Protein AF-A0A167B5N6-F1 (afdb_monomer_lite)

Sequence (72 aa):
MAYKEAVNELSLELALKTAAAEGFQLLFSFEYAGNRPWPKDVVTDYITKYGSTAQYFKHNGKPFVSTFEGSD

Structure (mmCIF, N/CA/C/O backbone):
data_AF-A0A167B5N6-F1
#
_entry.id   AF-A0A167B5N6-F1
#
loop_
_atom_site.group_PDB
_atom_site.id
_atom_site.type_symbol
_atom_site.label_atom_id
_atom_site.label_alt_id
_atom_site.label_comp_id
_atom_site.label_asym_id
_atom_site.label_entity_id
_atom_site.label_seq_id
_atom_site.pdbx_PDB_ins_code
_atom_site.Cartn_x
_atom_site.Cartn_y
_atom_site.Cartn_z
_atom_site.occupancy
_atom_site.B_iso_or_equiv
_atom_site.auth_seq_id
_atom_site.auth_comp_id
_atom_site.auth_asym_id
_atom_site.auth_atom_id
_atom_site.pdbx_PDB_model_num
ATOM 1 N N . MET A 1 1 ? 1.700 6.280 -6.182 1.00 90.88 1 MET A N 1
ATOM 2 C CA . MET A 1 1 ? 3.080 5.935 -5.775 1.00 90.88 1 MET A CA 1
ATOM 3 C C . MET A 1 1 ? 3.789 5.377 -6.990 1.00 90.88 1 MET A C 1
ATOM 5 O O . MET A 1 1 ? 3.249 4.449 -7.591 1.00 90.88 1 MET A O 1
ATOM 9 N N . ALA A 1 2 ? 4.957 5.909 -7.339 1.00 91.19 2 ALA A N 1
ATOM 10 C CA . ALA A 1 2 ? 5.773 5.396 -8.437 1.00 91.19 2 ALA A CA 1
ATOM 11 C C . ALA A 1 2 ? 6.764 4.328 -7.950 1.00 91.19 2 ALA A C 1
ATOM 13 O O . ALA A 1 2 ? 7.160 4.305 -6.780 1.00 91.19 2 ALA A O 1
ATOM 14 N N . TYR A 1 3 ? 7.117 3.395 -8.833 1.00 91.69 3 TYR A N 1
ATOM 15 C CA . TYR A 1 3 ? 7.987 2.271 -8.496 1.00 91.69 3 TYR A CA 1
ATOM 16 C C . TYR A 1 3 ? 9.418 2.745 -8.185 1.00 91.69 3 TYR A C 1
ATOM 18 O O . TYR A 1 3 ? 9.948 3.613 -8.867 1.00 91.69 3 TYR A O 1
ATOM 26 N N . LYS A 1 4 ? 10.057 2.161 -7.158 1.00 90.44 4 LYS A N 1
ATOM 27 C CA . LYS A 1 4 ? 11.428 2.489 -6.695 1.00 90.44 4 LYS A CA 1
ATOM 28 C C . LYS A 1 4 ? 11.675 3.938 -6.249 1.00 90.44 4 LYS A C 1
ATOM 30 O O . LYS A 1 4 ? 12.830 4.321 -6.069 1.00 90.44 4 LYS A O 1
ATOM 35 N N . GLU A 1 5 ? 10.630 4.713 -5.982 1.00 91.00 5 GLU A N 1
ATOM 36 C CA . GLU A 1 5 ? 10.809 6.022 -5.356 1.00 91.00 5 GLU A CA 1
ATOM 37 C C . GLU A 1 5 ? 11.368 5.883 -3.938 1.00 91.00 5 GLU A C 1
ATOM 39 O O . GLU A 1 5 ? 10.789 5.204 -3.085 1.00 91.00 5 GLU A O 1
ATOM 44 N N . ALA A 1 6 ? 12.492 6.557 -3.676 1.00 91.69 6 ALA A N 1
ATOM 45 C CA . ALA A 1 6 ? 13.243 6.439 -2.423 1.00 91.69 6 ALA A CA 1
ATOM 46 C C . ALA A 1 6 ? 12.430 6.853 -1.184 1.00 91.69 6 ALA A C 1
ATOM 48 O O . ALA A 1 6 ? 12.734 6.440 -0.068 1.00 91.69 6 ALA A O 1
ATOM 49 N N . VAL A 1 7 ? 11.394 7.668 -1.382 1.00 92.88 7 VAL A N 1
ATOM 50 C CA . VAL A 1 7 ? 10.559 8.212 -0.308 1.00 92.88 7 VAL A CA 1
ATOM 51 C C . VAL A 1 7 ? 9.343 7.347 0.024 1.00 92.88 7 VAL A C 1
ATOM 53 O O . VAL A 1 7 ? 8.712 7.599 1.045 1.00 92.88 7 VAL A O 1
ATOM 56 N N . ASN A 1 8 ? 9.019 6.323 -0.780 1.00 92.00 8 ASN A N 1
ATOM 57 C CA . ASN A 1 8 ? 7.774 5.558 -0.631 1.00 92.00 8 ASN A CA 1
ATOM 58 C C . ASN A 1 8 ? 7.586 5.000 0.785 1.00 92.00 8 ASN A C 1
ATOM 60 O O . ASN A 1 8 ? 6.553 5.251 1.396 1.00 92.00 8 ASN A O 1
ATOM 64 N N . GLU A 1 9 ? 8.573 4.281 1.325 1.00 93.81 9 GLU A N 1
ATOM 65 C CA . GLU A 1 9 ? 8.437 3.636 2.640 1.00 93.81 9 GLU A CA 1
ATOM 66 C C . GLU A 1 9 ? 8.220 4.663 3.759 1.00 93.81 9 GLU A C 1
ATOM 68 O O . GLU A 1 9 ? 7.283 4.535 4.547 1.00 93.81 9 GLU A O 1
ATOM 73 N N . LEU A 1 10 ? 9.027 5.730 3.778 1.00 95.25 10 LEU A N 1
ATOM 74 C CA . LEU A 1 10 ? 8.916 6.795 4.776 1.00 95.25 10 LEU A CA 1
ATOM 75 C C . LEU A 1 10 ? 7.567 7.522 4.676 1.00 95.25 10 LEU A C 1
ATOM 77 O O . LEU A 1 10 ? 6.911 7.772 5.689 1.00 95.25 10 LEU A O 1
ATOM 81 N N . SER A 1 11 ? 7.136 7.856 3.456 1.00 95.19 11 SER A N 1
ATOM 82 C CA . SER A 1 11 ? 5.853 8.519 3.218 1.00 95.19 11 SER A CA 1
ATOM 83 C C . SER A 1 11 ? 4.670 7.637 3.612 1.00 95.19 11 SER A C 1
ATOM 85 O O . SER A 1 11 ? 3.704 8.149 4.173 1.00 95.19 11 SER A O 1
ATOM 87 N N . LEU A 1 12 ? 4.741 6.327 3.365 1.00 95.25 12 LEU A N 1
ATOM 88 C CA . LEU A 1 12 ? 3.689 5.382 3.733 1.00 95.25 12 LEU A CA 1
ATOM 89 C C . LEU A 1 12 ? 3.526 5.245 5.244 1.00 95.25 12 LEU A C 1
ATOM 91 O O . LEU A 1 12 ? 2.400 5.292 5.740 1.00 95.25 12 LEU A O 1
ATOM 95 N N . GLU A 1 13 ? 4.628 5.106 5.979 1.00 94.12 13 GLU A N 1
ATOM 96 C CA . GLU A 1 13 ? 4.591 5.026 7.442 1.00 94.12 13 GLU A CA 1
ATOM 97 C C . GLU A 1 13 ? 3.988 6.290 8.058 1.00 94.12 13 GLU A C 1
ATOM 99 O O . GLU A 1 13 ? 3.106 6.207 8.919 1.00 94.12 13 GLU A O 1
ATOM 104 N N . LEU A 1 14 ? 4.409 7.464 7.578 1.00 97.31 14 LEU A N 1
ATOM 105 C CA . LEU A 1 14 ? 3.873 8.734 8.052 1.00 97.31 14 LEU A CA 1
ATOM 106 C C . LEU A 1 14 ? 2.386 8.879 7.712 1.00 97.31 14 LEU A C 1
ATOM 108 O O . LEU A 1 14 ? 1.595 9.231 8.585 1.00 97.31 14 LEU A O 1
ATOM 112 N N . ALA A 1 15 ? 1.992 8.558 6.478 1.00 96.50 15 ALA A N 1
ATOM 113 C CA . ALA A 1 15 ? 0.606 8.662 6.038 1.00 96.50 15 ALA A CA 1
ATOM 114 C C . ALA A 1 15 ? -0.320 7.750 6.853 1.00 96.50 15 ALA A C 1
ATOM 116 O O . ALA A 1 15 ? -1.372 8.200 7.300 1.00 96.50 15 ALA A O 1
ATOM 117 N N . LEU A 1 16 ? 0.077 6.498 7.110 1.00 95.69 16 LEU A N 1
ATOM 118 C CA . LEU A 1 16 ? -0.705 5.569 7.931 1.00 95.69 16 LEU A CA 1
ATOM 119 C C . LEU A 1 16 ? -0.795 6.027 9.389 1.00 95.69 16 LEU A C 1
ATOM 121 O O . LEU A 1 16 ? -1.860 5.919 9.997 1.00 95.69 16 LEU A O 1
ATOM 125 N N . LYS A 1 17 ? 0.285 6.584 9.949 1.00 97.25 17 LYS A N 1
ATOM 126 C CA . LYS A 1 17 ? 0.265 7.167 11.296 1.00 97.25 17 LYS A CA 1
ATOM 127 C C . LYS A 1 17 ? -0.706 8.346 11.383 1.00 97.25 17 LYS A C 1
ATOM 129 O O . LYS A 1 17 ? -1.486 8.415 12.329 1.00 97.25 17 LYS A O 1
ATOM 134 N N . THR A 1 18 ? -0.685 9.248 10.406 1.00 98.19 18 THR A N 1
ATOM 135 C CA . THR A 1 18 ? -1.619 10.380 10.347 1.00 98.19 18 THR A CA 1
ATOM 136 C C . THR A 1 18 ? -3.053 9.900 10.141 1.00 98.19 18 THR A C 1
ATOM 138 O O . THR A 1 18 ? -3.941 10.338 10.859 1.00 98.19 18 THR A O 1
ATOM 141 N N . ALA A 1 19 ? -3.284 8.939 9.245 1.00 98.06 19 ALA A N 1
ATOM 142 C CA . ALA A 1 19 ? -4.597 8.336 9.028 1.00 98.06 19 ALA A CA 1
ATOM 143 C C . ALA A 1 19 ? -5.174 7.735 10.321 1.00 98.06 19 ALA A C 1
ATOM 145 O O . ALA A 1 19 ? -6.352 7.913 10.622 1.00 98.06 19 ALA A O 1
ATOM 146 N N . ALA A 1 20 ? -4.329 7.086 11.129 1.00 97.75 20 ALA A N 1
ATOM 147 C CA . ALA A 1 20 ? -4.718 6.573 12.439 1.00 97.75 20 ALA A CA 1
ATOM 148 C C . ALA A 1 20 ? -5.089 7.685 13.435 1.00 97.75 20 ALA A C 1
ATOM 150 O O . ALA A 1 20 ? -6.024 7.502 14.208 1.00 97.75 20 ALA A O 1
ATOM 151 N N . ALA A 1 21 ? -4.361 8.805 13.428 1.00 98.25 21 ALA A N 1
ATOM 152 C CA . ALA A 1 21 ? -4.595 9.929 14.335 1.00 98.25 21 ALA A CA 1
ATOM 153 C C . ALA A 1 21 ? -5.851 10.738 13.968 1.00 98.25 21 ALA A C 1
ATOM 155 O O . ALA A 1 21 ? -6.596 11.147 14.853 1.00 98.25 21 ALA A O 1
ATOM 156 N N . GLU A 1 22 ? -6.096 10.925 12.672 1.00 98.12 22 GLU A N 1
ATOM 157 C CA . GLU A 1 22 ? -7.173 11.772 12.145 1.00 98.12 22 GLU A CA 1
ATOM 158 C C . GLU A 1 22 ? -8.443 10.981 11.781 1.00 98.12 22 GLU A C 1
ATOM 160 O O . GLU A 1 22 ? -9.480 11.562 11.469 1.00 98.12 22 GLU A O 1
ATOM 165 N N . GLY A 1 23 ? -8.385 9.645 11.808 1.00 97.31 23 GLY A N 1
ATOM 166 C CA . GLY A 1 23 ? -9.550 8.779 11.615 1.00 97.31 23 GLY A CA 1
ATOM 167 C C . GLY A 1 23 ? -9.997 8.600 10.161 1.00 97.31 23 GLY A C 1
ATOM 168 O O . GLY A 1 23 ? -11.170 8.318 9.920 1.00 97.31 23 GLY A O 1
ATOM 169 N N . PHE A 1 24 ? -9.089 8.732 9.190 1.00 97.88 24 PHE A N 1
ATOM 170 C CA . PHE A 1 24 ? -9.372 8.439 7.781 1.00 97.88 24 PHE A CA 1
ATOM 171 C C . PHE A 1 24 ? -8.669 7.166 7.300 1.00 97.88 24 PHE A C 1
ATOM 173 O O . PHE A 1 24 ? -7.812 6.603 7.980 1.00 97.88 24 PHE A O 1
ATOM 180 N N . GLN A 1 25 ? -9.056 6.693 6.114 1.00 97.75 25 GLN A N 1
ATOM 181 C CA . GLN A 1 25 ? -8.451 5.528 5.473 1.00 97.75 25 GLN A CA 1
ATOM 182 C C . GLN A 1 25 ? -7.699 5.914 4.200 1.00 97.75 25 GLN A C 1
ATOM 184 O O . GLN A 1 25 ? -8.014 6.904 3.541 1.00 97.75 25 GLN A O 1
ATOM 189 N N . LEU A 1 26 ? -6.716 5.094 3.847 1.00 97.44 26 LEU A N 1
ATOM 190 C CA . LEU A 1 26 ? -5.858 5.227 2.680 1.00 97.44 26 LEU A CA 1
ATOM 191 C C . LEU A 1 26 ? -5.993 4.000 1.780 1.00 97.44 26 LEU A C 1
ATOM 193 O O . LEU A 1 26 ? -6.208 2.890 2.258 1.00 97.44 26 LEU A O 1
ATOM 197 N N . LEU A 1 27 ? -5.797 4.184 0.480 1.00 96.81 27 LEU A N 1
ATOM 198 C CA . LEU A 1 27 ? -5.623 3.099 -0.484 1.00 96.81 27 LEU A CA 1
ATOM 199 C C . LEU A 1 27 ? -4.362 3.347 -1.300 1.00 96.81 27 LEU A C 1
ATOM 201 O O . LEU A 1 27 ? -3.912 4.488 -1.435 1.00 96.81 27 LEU A O 1
ATOM 205 N N . PHE A 1 28 ? -3.798 2.288 -1.872 1.00 96.12 28 PHE A N 1
ATOM 206 C CA . PHE A 1 28 ? -2.680 2.440 -2.794 1.00 96.12 28 PHE A CA 1
ATOM 207 C C . PHE A 1 28 ? -3.180 2.633 -4.214 1.00 96.12 28 PHE A C 1
ATOM 209 O O . PHE A 1 28 ? -3.932 1.814 -4.738 1.00 96.12 28 PHE A O 1
ATOM 216 N N . SER A 1 29 ? -2.700 3.711 -4.831 1.00 94.62 29 SER A N 1
ATOM 217 C CA . SER A 1 29 ? -2.748 3.898 -6.273 1.00 94.62 29 SER A CA 1
ATOM 218 C C . SER A 1 29 ? -1.338 3.711 -6.830 1.00 94.62 29 SER A C 1
ATOM 220 O O . SER A 1 29 ? -0.436 4.512 -6.543 1.00 94.62 29 SER A O 1
ATOM 222 N N . PHE A 1 30 ? -1.126 2.616 -7.558 1.00 93.75 30 PHE A N 1
ATOM 223 C CA . PHE A 1 30 ? 0.154 2.290 -8.180 1.00 93.75 30 PHE A CA 1
ATOM 224 C C . PHE A 1 30 ? 0.277 3.029 -9.512 1.00 93.75 30 PHE A C 1
ATOM 226 O O . PHE A 1 30 ? -0.510 2.815 -10.430 1.00 93.75 30 PHE A O 1
ATOM 233 N N . GLU A 1 31 ? 1.263 3.914 -9.607 1.00 90.31 31 GLU A N 1
ATOM 234 C CA . GLU A 1 31 ? 1.527 4.698 -10.809 1.00 90.31 31 GLU A CA 1
ATOM 235 C C . GLU A 1 31 ? 2.376 3.877 -11.781 1.00 90.31 31 GLU A C 1
ATOM 237 O O . GLU A 1 31 ? 3.498 3.493 -11.443 1.00 90.31 31 GLU A O 1
ATOM 242 N N . TYR A 1 32 ? 1.828 3.586 -12.961 1.00 86.56 32 TYR A 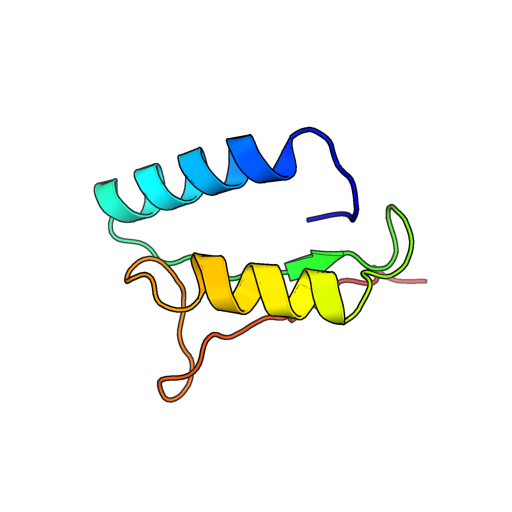N 1
ATOM 243 C CA . TYR A 1 32 ? 2.474 2.755 -13.984 1.00 86.56 32 TYR A CA 1
ATOM 244 C C . TYR A 1 32 ? 3.148 3.582 -15.090 1.00 86.56 32 TYR A C 1
ATOM 246 O O . TYR A 1 32 ? 4.048 3.069 -15.754 1.00 86.56 32 TYR A O 1
ATOM 254 N N . ALA A 1 33 ? 2.782 4.861 -15.239 1.00 80.38 33 ALA A N 1
ATOM 255 C CA . ALA A 1 33 ? 3.388 5.768 -16.218 1.00 80.38 33 ALA A CA 1
ATOM 256 C C . ALA A 1 33 ? 4.698 6.419 -15.751 1.00 80.38 33 ALA A C 1
ATOM 258 O O . ALA A 1 33 ? 5.592 6.632 -16.563 1.00 80.38 33 ALA A O 1
ATOM 259 N N . GLY A 1 34 ? 4.838 6.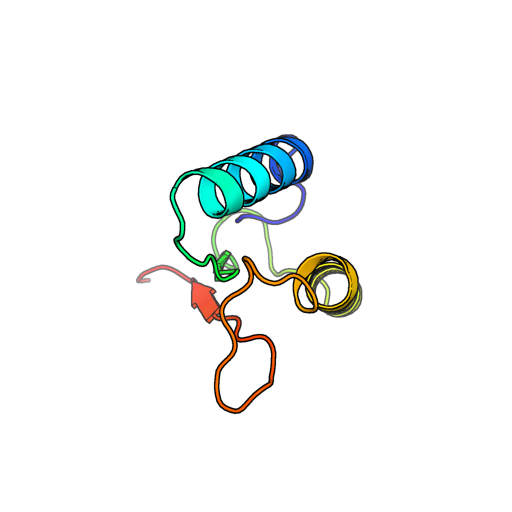714 -14.455 1.00 73.94 34 GLY A N 1
ATOM 260 C CA . GLY A 1 34 ? 5.974 7.478 -13.935 1.00 73.94 34 GLY A CA 1
ATOM 261 C C . GLY A 1 34 ? 7.318 6.752 -14.055 1.00 73.94 34 GLY A C 1
ATOM 262 O O . GLY A 1 34 ? 8.188 7.157 -14.820 1.00 73.94 34 GLY A O 1
ATOM 263 N N . ASN A 1 35 ? 7.509 5.672 -13.288 1.00 76.69 35 ASN A N 1
ATOM 264 C CA . ASN A 1 35 ? 8.831 5.055 -13.102 1.00 76.69 35 ASN A CA 1
ATOM 265 C C . ASN A 1 35 ? 8.849 3.553 -13.449 1.00 76.69 35 ASN A C 1
ATOM 267 O O . ASN A 1 35 ? 9.373 2.719 -12.709 1.00 76.69 35 ASN A O 1
ATOM 271 N N . ARG A 1 36 ? 8.289 3.231 -14.627 1.00 80.31 36 ARG A N 1
ATOM 272 C CA . ARG A 1 36 ? 8.028 1.877 -15.163 1.00 80.31 36 ARG A CA 1
ATOM 273 C C . ARG A 1 36 ? 6.912 1.117 -14.419 1.00 80.31 36 ARG A C 1
ATOM 275 O O . ARG A 1 36 ? 6.599 1.443 -13.274 1.00 80.31 36 ARG A O 1
ATOM 282 N N . PRO A 1 37 ? 6.335 0.069 -15.042 1.00 86.94 37 PRO A N 1
ATOM 283 C CA . PRO A 1 37 ? 5.353 -0.789 -14.391 1.00 86.94 37 PRO A CA 1
ATOM 284 C C . PRO A 1 37 ? 5.883 -1.423 -13.104 1.00 86.94 37 PRO A C 1
ATOM 286 O O . PRO A 1 37 ? 7.037 -1.858 -13.033 1.00 86.94 37 PRO A O 1
ATOM 289 N N . TRP A 1 38 ? 5.011 -1.530 -12.106 1.00 93.00 38 TRP A N 1
ATOM 290 C CA . TRP A 1 38 ? 5.327 -2.221 -10.862 1.00 93.00 38 TRP A CA 1
ATOM 291 C C . TRP A 1 38 ? 5.416 -3.740 -11.085 1.00 93.00 38 TRP A C 1
ATOM 293 O O . TRP A 1 38 ? 4.493 -4.327 -11.655 1.00 93.00 38 TRP A O 1
ATOM 303 N N . PRO A 1 39 ? 6.470 -4.417 -10.598 1.00 94.19 39 PRO A N 1
ATOM 304 C CA . PRO A 1 39 ? 6.507 -5.875 -10.568 1.00 94.19 39 PRO A CA 1
ATOM 305 C C . PRO A 1 39 ? 5.385 -6.455 -9.695 1.00 94.19 39 PRO A C 1
ATOM 307 O O . PRO A 1 39 ? 5.057 -5.922 -8.632 1.00 94.19 39 PRO A O 1
ATOM 310 N N . LYS A 1 40 ? 4.788 -7.564 -10.141 1.00 93.94 40 LYS A N 1
ATOM 311 C CA . LYS A 1 40 ? 3.636 -8.202 -9.477 1.00 93.94 40 LYS A CA 1
ATOM 312 C C . LYS A 1 40 ? 3.932 -8.625 -8.035 1.00 93.94 40 LYS A C 1
ATOM 314 O O . LYS A 1 40 ? 3.073 -8.487 -7.165 1.00 93.94 40 LYS A O 1
ATOM 319 N N . ASP A 1 41 ? 5.108 -9.191 -7.805 1.00 97.00 41 ASP A N 1
ATOM 320 C CA . ASP A 1 41 ? 5.611 -9.585 -6.489 1.00 97.00 41 ASP A CA 1
ATOM 321 C C . ASP A 1 41 ? 5.671 -8.378 -5.551 1.00 97.00 41 ASP A C 1
ATOM 323 O O . ASP A 1 41 ? 5.061 -8.409 -4.489 1.00 97.00 41 ASP A O 1
ATOM 327 N N . VAL A 1 42 ? 6.239 -7.261 -6.010 1.00 95.50 42 VAL A N 1
ATOM 328 C CA . VAL A 1 42 ? 6.304 -6.020 -5.223 1.00 95.50 42 VAL A CA 1
ATOM 329 C C . VAL A 1 42 ? 4.905 -5.491 -4.889 1.00 95.50 42 VAL A C 1
ATOM 331 O O . VAL A 1 42 ? 4.639 -5.134 -3.745 1.00 95.50 42 VAL A O 1
ATOM 334 N N . VAL A 1 43 ? 3.971 -5.477 -5.847 1.00 95.38 43 VAL A N 1
ATOM 335 C CA . VAL A 1 43 ? 2.571 -5.090 -5.570 1.00 95.38 43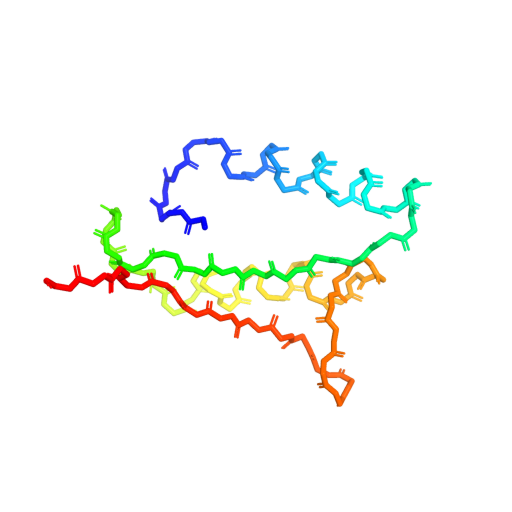 VAL A CA 1
ATOM 336 C C . VAL A 1 43 ? 1.950 -5.999 -4.504 1.00 95.38 43 VAL A C 1
ATOM 338 O O . VAL A 1 43 ? 1.284 -5.519 -3.584 1.00 95.38 43 VAL A O 1
ATOM 341 N N . THR A 1 44 ? 2.184 -7.308 -4.609 1.00 96.62 44 THR A N 1
ATOM 342 C CA . THR A 1 44 ? 1.657 -8.306 -3.666 1.00 96.62 44 THR A CA 1
ATOM 343 C C . THR A 1 44 ? 2.236 -8.107 -2.265 1.00 96.62 44 THR A C 1
ATOM 345 O O . THR A 1 44 ? 1.488 -8.160 -1.284 1.00 96.62 44 THR A O 1
ATOM 348 N N . ASP A 1 45 ? 3.528 -7.806 -2.162 1.00 97.06 45 ASP A N 1
ATOM 349 C CA . ASP A 1 45 ? 4.209 -7.535 -0.896 1.00 97.06 45 ASP A CA 1
ATOM 350 C C . ASP A 1 45 ? 3.644 -6.285 -0.217 1.00 97.06 45 ASP A C 1
ATOM 352 O O . ASP A 1 45 ? 3.337 -6.313 0.976 1.00 97.06 45 ASP A O 1
ATOM 356 N N . TYR A 1 46 ? 3.408 -5.210 -0.974 1.00 96.69 46 TYR A N 1
ATOM 357 C CA . TYR A 1 46 ? 2.797 -3.985 -0.450 1.00 96.69 46 TYR A CA 1
ATOM 358 C C . TYR A 1 46 ? 1.377 -4.232 0.072 1.00 96.69 46 TYR A C 1
ATOM 360 O O . TYR A 1 46 ? 1.036 -3.806 1.178 1.00 96.69 46 TYR A O 1
ATOM 368 N N . ILE A 1 47 ? 0.543 -4.947 -0.689 1.00 96.56 47 ILE A N 1
ATOM 369 C CA . ILE A 1 47 ? -0.822 -5.285 -0.259 1.00 96.56 47 ILE A CA 1
ATOM 370 C C . ILE A 1 47 ? -0.790 -6.163 0.996 1.00 96.56 47 ILE A C 1
ATOM 372 O O . ILE A 1 47 ? -1.574 -5.942 1.915 1.00 96.56 47 ILE A O 1
ATOM 376 N N . THR A 1 48 ? 0.127 -7.126 1.066 1.00 96.44 48 THR A N 1
ATOM 377 C CA . THR A 1 48 ? 0.261 -8.023 2.222 1.00 96.44 48 THR A CA 1
ATOM 378 C C . THR A 1 48 ? 0.730 -7.266 3.465 1.00 96.44 48 THR A C 1
ATOM 380 O O . THR A 1 48 ? 0.163 -7.444 4.544 1.00 96.44 48 THR A O 1
ATOM 383 N N . LYS A 1 49 ? 1.723 -6.382 3.313 1.00 95.69 49 LYS A N 1
ATOM 384 C CA . LYS A 1 49 ? 2.310 -5.589 4.401 1.00 95.69 49 LYS A CA 1
ATOM 385 C C . LYS A 1 49 ? 1.317 -4.585 4.985 1.00 95.69 49 LYS A C 1
ATOM 387 O O . LYS A 1 49 ? 1.223 -4.466 6.203 1.00 95.69 49 LYS A O 1
ATOM 392 N N . TYR A 1 50 ? 0.570 -3.875 4.139 1.00 95.75 50 TYR A N 1
ATOM 393 C CA . TYR A 1 50 ? -0.242 -2.732 4.575 1.00 95.75 50 TYR A CA 1
ATOM 394 C C . TYR A 1 50 ? -1.753 -2.968 4.528 1.00 95.75 50 TYR A C 1
ATOM 396 O O . TYR A 1 50 ? -2.489 -2.379 5.322 1.00 95.75 50 TYR A O 1
ATOM 404 N N . GLY A 1 51 ? -2.235 -3.842 3.645 1.00 95.69 51 GLY A N 1
ATOM 405 C CA . GLY A 1 51 ? -3.662 -4.032 3.371 1.00 95.69 51 GLY A CA 1
ATOM 406 C C . GLY A 1 51 ? -4.471 -4.585 4.546 1.00 95.69 51 GLY A C 1
ATOM 407 O O . GLY A 1 51 ? -5.691 -4.431 4.591 1.00 95.69 51 GLY A O 1
ATOM 408 N N . SER A 1 52 ? -3.817 -5.216 5.522 1.00 93.38 52 SER A N 1
ATOM 409 C CA . SER A 1 52 ? -4.473 -5.740 6.723 1.00 93.38 52 SER A CA 1
ATOM 410 C C . SER A 1 52 ? -4.756 -4.663 7.777 1.00 93.38 52 SER A C 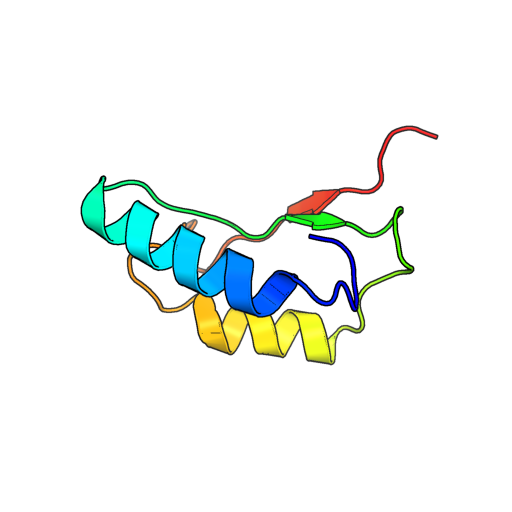1
ATOM 412 O O . SER A 1 52 ? -5.682 -4.847 8.575 1.00 93.38 52 SER A O 1
ATOM 414 N N . THR A 1 53 ? -4.040 -3.532 7.748 1.00 94.69 53 THR A N 1
ATOM 415 C CA . THR A 1 53 ? -4.168 -2.448 8.735 1.00 94.69 53 THR A CA 1
ATOM 416 C C . THR A 1 53 ? -5.575 -1.836 8.754 1.00 94.69 53 THR A C 1
ATOM 418 O O . THR A 1 53 ? -6.337 -1.937 7.789 1.00 94.69 53 THR A O 1
ATOM 421 N N . ALA A 1 54 ? -5.958 -1.222 9.878 1.00 95.69 54 ALA A N 1
ATOM 422 C CA . ALA A 1 54 ? -7.271 -0.583 10.028 1.00 95.69 54 ALA A CA 1
ATOM 423 C C . ALA A 1 54 ? -7.396 0.691 9.174 1.00 95.69 54 ALA A C 1
ATOM 425 O O . ALA A 1 54 ? -8.474 1.023 8.681 1.00 95.69 54 ALA A O 1
ATOM 426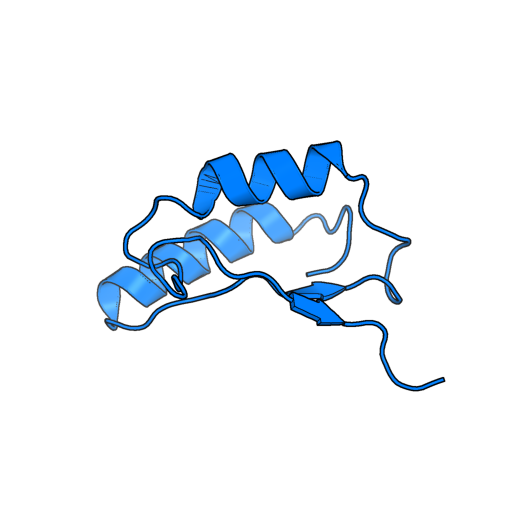 N N . GLN A 1 55 ? -6.267 1.370 8.974 1.00 97.56 55 GLN A N 1
ATOM 427 C CA . GLN A 1 55 ? -6.135 2.589 8.184 1.00 97.56 55 GLN A CA 1
ATOM 428 C C . GLN A 1 55 ? -6.167 2.306 6.680 1.00 97.56 55 GLN A C 1
ATOM 430 O O . GLN A 1 55 ? -6.259 3.240 5.892 1.00 97.56 55 GLN A O 1
ATOM 435 N N . TYR A 1 56 ? -6.102 1.041 6.259 1.00 97.81 56 TYR A N 1
ATOM 436 C CA . TYR A 1 56 ? -6.215 0.680 4.855 1.00 97.81 56 TYR A CA 1
ATOM 437 C C . TYR A 1 56 ? -7.680 0.512 4.450 1.00 97.81 56 TYR A C 1
ATOM 439 O O . TYR A 1 56 ? -8.434 -0.237 5.076 1.00 97.81 56 TYR A O 1
ATOM 447 N N . PHE A 1 57 ? -8.080 1.183 3.376 1.00 98.12 57 PHE A N 1
ATOM 448 C CA . PHE A 1 57 ? -9.421 1.103 2.823 1.00 98.12 57 PHE A CA 1
ATOM 449 C C . PHE A 1 57 ? -9.689 -0.295 2.257 1.00 98.12 57 PHE A C 1
ATOM 451 O O . PHE A 1 57 ? -8.934 -0.834 1.439 1.00 98.12 57 PHE A O 1
ATOM 458 N N . LYS A 1 58 ? -10.801 -0.888 2.692 1.00 97.81 58 LYS A N 1
ATOM 459 C CA . LYS A 1 58 ? -11.223 -2.227 2.286 1.00 97.81 58 LYS A CA 1
ATOM 460 C C . LYS A 1 58 ? -12.570 -2.143 1.592 1.00 97.81 58 LYS A C 1
ATOM 462 O O . LYS A 1 58 ? -13.527 -1.609 2.144 1.00 97.81 58 LYS A O 1
ATOM 467 N N . HIS A 1 59 ? -12.662 -2.747 0.415 1.00 97.19 59 HIS A N 1
ATOM 468 C CA . HIS A 1 59 ? -13.917 -2.928 -0.297 1.00 97.19 59 HIS A CA 1
ATOM 469 C C . HIS A 1 59 ? -14.348 -4.392 -0.170 1.00 97.19 59 HIS A C 1
ATOM 471 O O . HIS A 1 59 ? -13.583 -5.300 -0.498 1.00 97.19 59 HIS A O 1
ATOM 477 N N . ASN A 1 60 ? -15.549 -4.642 0.358 1.00 96.56 60 ASN A N 1
ATOM 478 C CA . ASN A 1 60 ? -16.060 -5.994 0.642 1.00 96.56 60 ASN A CA 1
ATOM 479 C C . ASN A 1 60 ? -15.091 -6.849 1.483 1.00 96.56 60 ASN A C 1
ATOM 481 O O . ASN A 1 60 ? -14.860 -8.025 1.202 1.00 96.56 60 ASN A O 1
ATOM 485 N N . GLY A 1 61 ? -14.472 -6.230 2.493 1.00 95.69 61 GLY A N 1
ATOM 486 C CA . GLY A 1 61 ? -13.522 -6.888 3.395 1.00 95.69 61 GLY A CA 1
ATOM 487 C C . GLY A 1 61 ? -12.140 -7.169 2.796 1.00 95.69 61 GLY A C 1
ATOM 488 O O . GLY A 1 61 ? -11.288 -7.717 3.493 1.00 95.69 61 GLY A O 1
ATOM 489 N N . LYS A 1 62 ? -11.883 -6.783 1.541 1.00 96.38 62 LYS A N 1
ATOM 490 C CA . LYS A 1 62 ? -10.600 -6.991 0.860 1.00 96.38 62 LYS A CA 1
ATOM 491 C C . LYS A 1 62 ? -9.858 -5.664 0.674 1.00 96.38 62 LYS A C 1
ATOM 493 O O . LYS A 1 62 ? -10.519 -4.665 0.385 1.00 96.38 62 LYS A O 1
ATOM 498 N N . PRO A 1 63 ? -8.518 -5.632 0.807 1.00 97.62 63 PRO A N 1
ATOM 499 C CA . PRO A 1 63 ? -7.732 -4.448 0.471 1.00 97.62 63 PRO A CA 1
ATOM 500 C C . PRO A 1 63 ? -8.033 -4.014 -0.963 1.00 97.62 63 PRO A C 1
ATOM 502 O O . PRO A 1 63 ? -7.978 -4.833 -1.881 1.00 97.62 63 PRO A O 1
ATOM 505 N N . PHE A 1 64 ? -8.382 -2.745 -1.146 1.00 97.56 64 PHE A N 1
ATOM 506 C CA . PHE A 1 64 ? -8.618 -2.183 -2.469 1.00 97.56 64 PHE A CA 1
ATOM 507 C C . PHE A 1 64 ? -7.374 -1.436 -2.950 1.00 97.56 64 PHE A C 1
ATOM 509 O O . PHE A 1 64 ? -6.781 -0.661 -2.203 1.00 97.56 64 PHE A O 1
ATOM 516 N N . VAL A 1 65 ? -7.010 -1.645 -4.211 1.00 96.38 65 VAL A N 1
ATOM 517 C CA . VAL A 1 65 ? -5.921 -0.934 -4.885 1.00 96.38 65 VAL A CA 1
ATOM 518 C C . VAL A 1 65 ? -6.409 -0.424 -6.229 1.00 96.38 65 VAL A C 1
ATOM 520 O O . VAL A 1 65 ? -7.249 -1.059 -6.866 1.00 96.38 65 VAL A O 1
ATOM 523 N N . SER A 1 66 ? -5.858 0.697 -6.671 1.00 95.00 66 SER A N 1
ATOM 524 C CA . SER A 1 66 ? -6.043 1.209 -8.025 1.00 95.00 66 SER A CA 1
ATOM 525 C C . SER A 1 66 ? -4.708 1.302 -8.755 1.00 95.00 66 SER A C 1
ATOM 527 O O . SER A 1 66 ? -3.634 1.258 -8.147 1.00 95.00 66 SER A O 1
ATOM 529 N N . THR A 1 67 ? -4.777 1.463 -10.070 1.00 92.25 67 THR A N 1
ATOM 530 C CA . THR A 1 67 ? -3.646 1.879 -10.898 1.00 92.25 67 THR A CA 1
ATOM 531 C C . THR A 1 67 ? -3.904 3.284 -11.433 1.00 92.25 67 THR A C 1
ATOM 533 O O . THR A 1 67 ? -5.050 3.724 -11.538 1.00 92.25 67 THR A O 1
ATOM 536 N N . PHE A 1 68 ? -2.831 4.006 -11.736 1.00 84.88 68 PHE A N 1
ATOM 537 C CA . PHE A 1 68 ? -2.886 5.285 -12.430 1.00 84.88 68 PHE A CA 1
ATOM 538 C C . PHE A 1 68 ? -1.842 5.289 -13.545 1.00 84.88 68 PHE A C 1
ATOM 540 O O . PHE A 1 68 ? -0.654 5.080 -13.294 1.00 84.88 68 PHE A O 1
ATOM 547 N N . GLU A 1 69 ? -2.296 5.508 -14.774 1.00 80.94 69 GLU A N 1
ATOM 548 C CA . GLU A 1 69 ? -1.455 5.512 -15.979 1.00 80.94 69 GLU A CA 1
ATOM 549 C C . GLU A 1 69 ? -1.378 6.903 -16.632 1.00 80.94 69 GLU A C 1
ATOM 551 O O . GLU A 1 69 ? -0.633 7.089 -17.581 1.00 80.94 69 GLU A O 1
ATOM 556 N N . GLY A 1 70 ? -2.065 7.917 -16.088 1.00 70.62 70 GLY A N 1
ATOM 557 C CA . GLY A 1 70 ? -2.179 9.223 -16.748 1.00 70.62 70 GLY A CA 1
ATOM 558 C C . GLY A 1 70 ? -3.054 9.173 -18.008 1.00 70.62 70 GLY A C 1
ATOM 559 O O . GLY A 1 70 ? -3.627 8.138 -18.337 1.00 70.62 70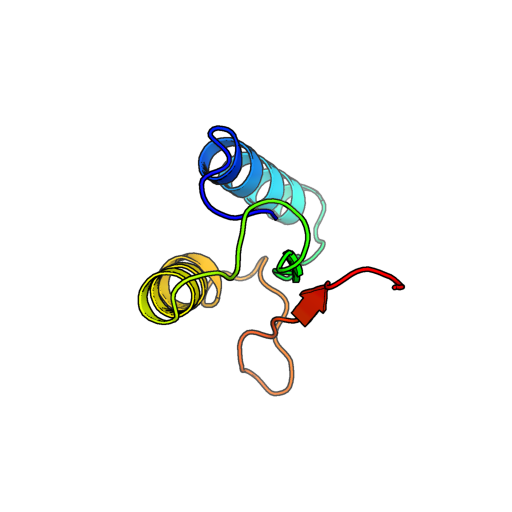 GLY A O 1
ATOM 560 N N . SER A 1 71 ? -3.223 10.318 -18.670 1.00 66.38 71 SER A N 1
ATOM 561 C CA . SER A 1 71 ? -3.793 10.391 -20.021 1.00 66.38 71 SER A CA 1
ATOM 562 C C . SER A 1 71 ? -2.653 10.418 -21.034 1.00 66.38 71 SER A C 1
ATOM 564 O O . SER A 1 71 ? -1.757 11.249 -20.871 1.00 66.38 71 SER A O 1
ATOM 566 N N . ASP A 1 72 ? -2.712 9.549 -22.042 1.00 58.78 72 ASP A N 1
ATOM 567 C CA . ASP A 1 72 ? -1.866 9.634 -23.243 1.00 58.78 72 ASP A CA 1
ATOM 568 C C . ASP A 1 72 ? -2.050 10.971 -23.986 1.00 58.78 72 ASP A C 1
ATOM 570 O O . ASP A 1 72 ? -3.201 11.476 -24.039 1.00 58.78 72 ASP A O 1
#

pLDDT: mean 92.64, std 7.71, range [58.78, 98.25]

Secondary structure (DSSP, 8-state):
-BTT-TTHHHHHHHHHHHHHHHT--B-EEEESSSSSPPPHHHHHHHHHHHTTSTTB-EETTEE-EEEE----

Foldseek 3Di:
DEPPDPCVVVVVVVVLVVCVVVVAADAAAYECQPHHHDDPVRVVVVCVVPVVDPRADDDPNGGDYHYDHDDD

Radius of gyration: 12.43 Å; chains: 1; bounding box: 29×21×38 Å

InterPro domains:
  IPR005197 Glycoside hydrolase family 71 [PF03659] (2-71)

Organism: Colletotrichum incanum (NCBI:txid1573173)